Protein AF-A0A7J4LDP1-F1 (afdb_monomer_lite)

Secondary structure (DSSP, 8-state):
-----TT-EEEEEETTEEEEEEEEP-SSTTEEEEEETTS-EEEEE--TT-EEEEEE-GGGG------SSS------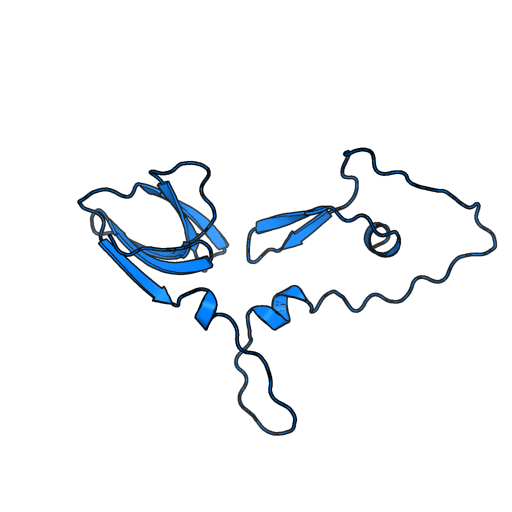HHHHHHTT--PPPPPPPSSSPP-----SS----EEE-TTT--EEE--SHHHHT-

Foldseek 3Di:
DPDADQQFFKWKDDPNDIATAGFADDPDDQWTWGQGPVLDIDTDGDDPRMDMDGPGHPVRLDDDDDDDDDDDDDPGPVCLVCVVVPQDDDDDDPPDDDDDDDDPPDAPAWDADSVRRDIGGDDDPSRNVD

Radius of gyration: 20.67 Å; chains: 1; bounding box: 43×45×62 Å

Sequence (130 aa):
MTDIEYGDLVRIKKDGIEYCGIVMPSTTDDTTVLKLDNGYNIGVNIDEKTYVDRIKSKKNIGVSISNNKNQNHIVGLNEYYDNDLTGEKTTKRKDLPNVSVIFTGGTIASRIDYNTGAVTSQVKADELIR

Structure (mmCIF, N/CA/C/O backbone):
data_AF-A0A7J4LDP1-F1
#
_entry.id   AF-A0A7J4LDP1-F1
#
loop_
_atom_site.group_PDB
_atom_site.id
_atom_site.type_symbol
_atom_site.label_atom_id
_atom_site.label_alt_id
_atom_site.label_comp_id
_atom_site.label_asym_id
_atom_site.label_entity_id
_atom_site.label_seq_id
_atom_site.pdbx_PDB_ins_code
_atom_site.Cartn_x
_atom_site.Cartn_y
_atom_site.Cartn_z
_atom_site.occupancy
_atom_site.B_iso_or_equiv
_atom_site.auth_seq_id
_atom_site.auth_comp_id
_atom_site.auth_asym_id
_atom_site.auth_atom_id
_atom_site.pdbx_PDB_model_num
ATOM 1 N N . MET A 1 1 ? -3.807 -3.545 24.508 1.00 49.25 1 MET A N 1
ATOM 2 C CA . MET A 1 1 ? -4.220 -3.490 23.093 1.00 49.25 1 MET A CA 1
ATOM 3 C C . MET A 1 1 ? -3.656 -4.711 22.402 1.00 49.25 1 MET A C 1
ATOM 5 O O . MET A 1 1 ? -2.529 -5.082 22.705 1.00 49.25 1 MET A O 1
ATOM 9 N N . THR A 1 2 ? -4.446 -5.384 21.572 1.00 57.91 2 THR A N 1
ATOM 10 C CA . THR A 1 2 ? -3.952 -6.480 20.732 1.00 57.91 2 THR A CA 1
ATOM 11 C C . THR A 1 2 ? -2.940 -5.878 19.762 1.00 57.91 2 THR A C 1
ATOM 13 O O . THR A 1 2 ? -3.318 -5.007 18.985 1.00 57.91 2 THR A O 1
ATOM 16 N N . ASP A 1 3 ? -1.671 -6.283 19.839 1.00 76.56 3 ASP A N 1
ATOM 17 C CA . ASP A 1 3 ? -0.653 -5.888 18.859 1.00 76.56 3 ASP A CA 1
ATOM 18 C C . ASP A 1 3 ? -1.117 -6.411 17.498 1.00 76.56 3 ASP A C 1
ATOM 20 O O . ASP A 1 3 ? -1.124 -7.625 17.293 1.00 76.56 3 ASP A O 1
ATOM 24 N N . ILE A 1 4 ? -1.591 -5.530 16.616 1.00 86.88 4 ILE A N 1
ATOM 25 C CA . ILE A 1 4 ? -1.959 -5.845 15.231 1.00 86.88 4 ILE A CA 1
ATOM 26 C C . ILE A 1 4 ? -0.871 -5.307 14.308 1.00 86.88 4 ILE A C 1
ATOM 28 O O . ILE A 1 4 ? -0.32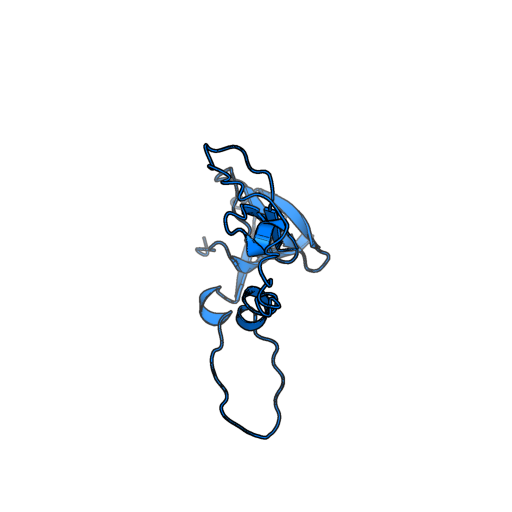4 -4.234 14.535 1.00 86.88 4 ILE A O 1
ATOM 32 N N . GLU A 1 5 ? -0.540 -6.059 13.266 1.00 86.81 5 GLU A N 1
ATOM 33 C CA . GLU A 1 5 ? 0.534 -5.724 12.336 1.00 86.81 5 GLU A CA 1
ATOM 34 C C . GLU A 1 5 ? -0.018 -5.551 10.920 1.00 86.81 5 GLU A C 1
ATOM 36 O O . GLU A 1 5 ? -1.041 -6.133 10.547 1.00 86.81 5 GLU A O 1
ATOM 41 N N . TYR A 1 6 ? 0.697 -4.781 10.095 1.00 87.81 6 TYR A N 1
ATOM 42 C CA . TYR A 1 6 ? 0.420 -4.684 8.662 1.00 87.81 6 TYR A CA 1
ATOM 43 C C . TYR A 1 6 ? 0.305 -6.078 8.023 1.00 87.81 6 TYR A C 1
ATOM 45 O O . TYR A 1 6 ? 1.237 -6.883 8.102 1.00 87.81 6 TYR A O 1
ATOM 53 N N . GLY A 1 7 ? -0.806 -6.319 7.324 1.00 87.12 7 GLY A N 1
ATOM 54 C CA . GLY A 1 7 ? -1.134 -7.560 6.624 1.00 87.12 7 GLY A CA 1
ATOM 55 C C . GLY A 1 7 ? -1.931 -8.576 7.446 1.00 87.12 7 GLY A C 1
ATOM 56 O O . GLY A 1 7 ? -2.297 -9.621 6.908 1.00 87.12 7 GLY A O 1
ATOM 57 N N . ASP A 1 8 ? -2.222 -8.299 8.717 1.00 90.25 8 ASP A N 1
ATOM 58 C CA . ASP A 1 8 ? -3.141 -9.126 9.496 1.00 90.25 8 ASP A CA 1
ATOM 59 C C . ASP A 1 8 ? -4.588 -8.939 9.040 1.00 90.25 8 ASP A C 1
ATOM 61 O O . ASP A 1 8 ? -5.010 -7.833 8.709 1.00 90.25 8 ASP A O 1
ATOM 65 N N . LEU A 1 9 ? -5.377 -10.012 9.093 1.00 89.94 9 LEU A N 1
ATOM 66 C CA . LEU A 1 9 ? -6.829 -9.931 8.979 1.00 89.94 9 LEU A CA 1
ATOM 67 C C . LEU A 1 9 ? -7.408 -9.653 10.364 1.00 89.94 9 LEU A C 1
ATOM 69 O O . LEU A 1 9 ? -7.254 -10.468 11.282 1.00 89.94 9 LEU A O 1
ATOM 73 N N . VAL A 1 10 ? -8.095 -8.524 10.504 1.00 93.62 10 VAL A N 1
ATOM 74 C CA . VAL A 1 10 ? -8.647 -8.068 11.780 1.00 93.62 10 VAL A CA 1
ATOM 75 C C . VAL A 1 10 ? -10.122 -7.723 11.659 1.00 93.62 10 VAL A C 1
ATOM 77 O O . VAL A 1 10 ? -10.640 -7.421 10.583 1.00 93.62 10 VAL A O 1
ATOM 80 N N . ARG A 1 11 ? -10.786 -7.749 12.808 1.00 94.56 11 ARG A N 1
ATOM 81 C CA . ARG A 1 11 ? -12.149 -7.289 13.015 1.00 94.56 11 ARG A CA 1
ATOM 82 C C . ARG A 1 11 ? -12.125 -6.150 14.018 1.00 94.56 11 ARG A C 1
ATOM 84 O O . ARG A 1 11 ? -11.643 -6.325 15.134 1.00 94.56 11 ARG A O 1
ATOM 91 N N . ILE A 1 12 ? -12.659 -5.001 13.627 1.00 93.94 12 ILE A N 1
ATOM 92 C CA . ILE A 1 12 ? -12.745 -3.808 14.468 1.00 93.94 12 ILE A CA 1
ATOM 93 C C . ILE A 1 12 ? -14.214 -3.501 14.730 1.00 93.94 12 ILE A C 1
ATOM 95 O O . ILE A 1 12 ? -15.000 -3.423 13.790 1.00 93.94 12 ILE A O 1
ATOM 99 N N . LYS A 1 13 ? -14.586 -3.307 15.997 1.00 94.06 13 LYS A N 1
ATOM 100 C CA . LYS A 1 13 ? -15.915 -2.830 16.392 1.00 94.06 13 LYS A CA 1
ATOM 101 C C . LYS A 1 13 ? -15.798 -1.460 17.045 1.00 94.06 13 LYS A C 1
ATOM 103 O O . LYS A 1 13 ? -15.079 -1.310 18.033 1.00 94.06 13 LYS A O 1
ATOM 108 N N . LYS A 1 14 ? -16.523 -0.483 16.502 1.00 90.38 14 LYS A N 1
ATOM 109 C CA . LYS A 1 14 ? -16.571 0.897 16.997 1.00 90.38 14 LYS A CA 1
ATOM 110 C C . LYS A 1 14 ? -17.957 1.485 16.760 1.00 90.38 14 LYS A C 1
ATOM 112 O O . LYS A 1 14 ? -18.524 1.292 15.691 1.00 90.38 14 LYS A O 1
ATOM 117 N N . ASP A 1 15 ? -18.507 2.169 17.763 1.00 90.69 15 ASP A N 1
ATOM 118 C CA . ASP A 1 15 ? -19.811 2.850 17.688 1.00 90.69 15 ASP A CA 1
ATOM 119 C C . ASP A 1 15 ? -20.967 1.957 17.185 1.00 90.69 15 ASP A C 1
ATOM 121 O O . ASP A 1 15 ? -21.881 2.404 16.497 1.00 90.69 15 ASP A O 1
ATOM 125 N N . GLY A 1 16 ? -20.922 0.660 17.511 1.00 90.31 16 GLY A N 1
ATOM 126 C CA . GLY A 1 16 ? -21.913 -0.328 17.066 1.00 90.31 16 GLY A CA 1
ATOM 127 C C . GLY A 1 16 ? -21.740 -0.817 15.623 1.00 90.31 16 GLY A C 1
ATOM 128 O O . GLY A 1 16 ? -22.498 -1.681 15.189 1.00 90.31 16 GLY A O 1
ATOM 129 N N . ILE A 1 17 ? -20.736 -0.320 14.898 1.00 91.88 17 ILE A N 1
ATOM 130 C CA . ILE A 1 17 ? -20.375 -0.759 13.549 1.00 91.88 17 ILE A CA 1
ATOM 131 C C . ILE A 1 17 ? -19.207 -1.744 13.634 1.00 91.88 17 ILE A C 1
ATOM 133 O O . ILE A 1 17 ? -18.283 -1.575 14.431 1.00 91.88 17 ILE A O 1
ATOM 137 N N . GLU A 1 18 ? -19.253 -2.783 12.805 1.00 94.31 18 GLU A N 1
ATOM 138 C CA . GLU A 1 18 ? -18.209 -3.797 12.694 1.00 94.31 18 GLU A CA 1
ATOM 139 C C . GLU A 1 18 ? -17.569 -3.742 11.306 1.00 94.31 18 GLU A C 1
ATOM 141 O O . GLU A 1 18 ? -18.256 -3.795 10.288 1.00 94.31 18 GLU A O 1
ATOM 146 N N . TYR A 1 19 ? -16.243 -3.664 11.282 1.00 94.38 19 TYR A N 1
ATOM 147 C CA . TYR A 1 19 ? -15.423 -3.700 10.081 1.00 94.38 19 TYR A CA 1
ATOM 148 C C . TYR A 1 19 ? -14.537 -4.942 10.108 1.00 94.38 19 TYR A C 1
ATOM 150 O O . TYR A 1 19 ? -13.965 -5.276 11.144 1.00 94.38 19 TYR A O 1
ATOM 158 N N . CYS A 1 20 ? -14.387 -5.608 8.967 1.00 92.50 20 CYS A N 1
ATOM 159 C CA . CYS A 1 20 ? -13.467 -6.728 8.798 1.00 92.50 20 CYS A CA 1
ATOM 160 C C . CYS A 1 20 ? -12.599 -6.468 7.569 1.00 92.50 20 CYS A C 1
ATOM 162 O O . CYS A 1 20 ? -13.123 -6.170 6.498 1.00 92.50 20 CYS A O 1
ATOM 164 N N . GLY A 1 21 ? -11.281 -6.569 7.716 1.00 91.75 21 GLY A N 1
ATOM 165 C CA . GLY A 1 21 ? -10.363 -6.267 6.624 1.00 91.75 21 GLY A CA 1
ATOM 166 C C . GLY A 1 21 ? -8.903 -6.530 6.964 1.00 91.75 21 GLY A C 1
ATOM 167 O O . GLY A 1 21 ? -8.558 -6.864 8.099 1.00 91.75 21 GLY A O 1
ATOM 168 N N . ILE A 1 22 ? -8.050 -6.396 5.952 1.00 91.75 22 ILE A N 1
ATOM 169 C CA . ILE A 1 22 ? -6.599 -6.530 6.091 1.00 91.75 22 ILE A CA 1
ATOM 170 C C . ILE A 1 22 ? -6.031 -5.198 6.576 1.00 91.75 22 ILE A C 1
ATOM 172 O O . ILE A 1 22 ? -6.325 -4.156 5.992 1.00 91.75 22 ILE A O 1
ATOM 176 N N . VAL A 1 23 ? -5.201 -5.222 7.615 1.00 91.44 23 VAL A N 1
ATOM 177 C CA . VAL A 1 23 ? -4.496 -4.032 8.102 1.00 91.44 23 VAL A CA 1
ATOM 178 C C . VAL A 1 23 ? -3.529 -3.543 7.030 1.00 91.44 23 VAL A C 1
ATOM 180 O O . VAL A 1 23 ? -2.618 -4.265 6.623 1.00 91.44 23 VAL A O 1
ATOM 183 N N . MET A 1 24 ? -3.711 -2.304 6.592 1.00 91.12 24 MET A N 1
ATOM 184 C CA . MET A 1 24 ? -2.855 -1.616 5.632 1.00 91.12 24 MET A CA 1
ATOM 185 C C . MET A 1 24 ? -1.877 -0.681 6.355 1.00 91.12 24 MET A C 1
ATOM 187 O O . MET A 1 24 ? -2.142 -0.282 7.491 1.0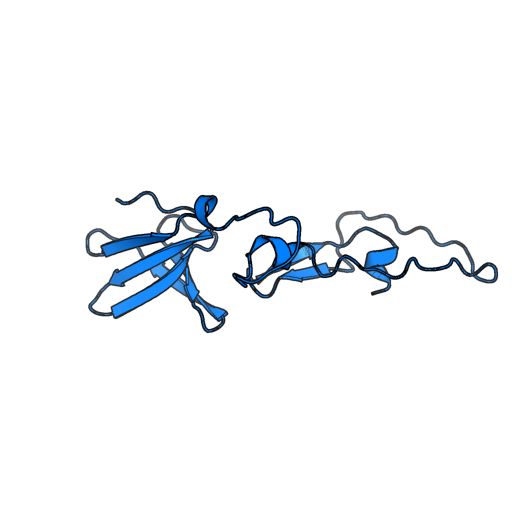0 91.12 24 MET A O 1
ATOM 191 N N . PRO A 1 25 ? -0.745 -0.309 5.725 1.00 86.88 25 PRO A N 1
ATOM 192 C CA . PRO A 1 25 ? 0.156 0.680 6.291 1.00 86.88 25 PRO A CA 1
ATOM 193 C C . PRO A 1 25 ? -0.599 1.996 6.473 1.00 86.88 25 PRO A C 1
ATOM 195 O O . PRO A 1 25 ? -1.298 2.446 5.563 1.00 86.88 25 PRO A O 1
ATOM 198 N N . SER A 1 26 ? -0.446 2.604 7.642 1.00 84.50 26 SER A N 1
ATOM 199 C CA . SER A 1 26 ? -0.959 3.940 7.915 1.00 84.50 26 SER A CA 1
ATOM 200 C C . SER A 1 26 ? 0.183 4.945 7.902 1.00 84.50 26 SER A C 1
ATOM 202 O O . SER A 1 26 ? 1.319 4.622 8.241 1.00 84.50 26 SER A O 1
ATOM 204 N N . THR A 1 27 ? -0.126 6.174 7.508 1.00 78.62 27 THR A N 1
ATOM 205 C CA . THR A 1 27 ? 0.785 7.319 7.613 1.00 78.62 27 THR A CA 1
ATOM 206 C C . THR A 1 27 ? 0.652 8.049 8.951 1.00 78.62 27 TH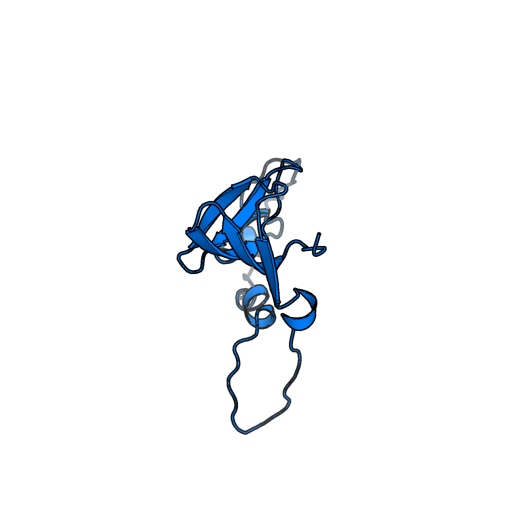R A C 1
ATOM 208 O O . THR A 1 27 ? 1.378 9.011 9.181 1.00 78.62 27 THR A O 1
ATOM 211 N N . THR A 1 28 ? -0.297 7.646 9.802 1.00 79.69 28 THR A N 1
ATOM 212 C CA . THR A 1 28 ? -0.559 8.240 11.119 1.00 79.69 28 THR A CA 1
ATOM 213 C C . THR A 1 28 ? -0.738 7.153 12.173 1.00 79.69 28 THR A C 1
ATOM 215 O O . THR A 1 28 ? -1.340 6.113 11.904 1.00 79.69 28 THR A O 1
ATOM 218 N N . ASP A 1 29 ? -0.249 7.409 13.384 1.00 74.06 29 ASP A N 1
ATOM 219 C CA . ASP A 1 29 ? -0.236 6.408 14.458 1.00 74.06 29 ASP A CA 1
ATOM 220 C C . ASP A 1 29 ? -1.644 6.126 15.024 1.00 74.06 29 ASP A C 1
ATOM 222 O O . ASP A 1 29 ? -1.958 4.995 15.387 1.00 74.06 29 ASP A O 1
ATOM 226 N N . ASP A 1 30 ? -2.534 7.124 15.018 1.00 79.56 30 ASP A N 1
ATOM 227 C CA . ASP A 1 30 ? -3.865 7.030 15.647 1.00 79.56 30 ASP A CA 1
ATOM 228 C C . ASP A 1 30 ? -4.949 6.433 14.731 1.00 79.56 30 ASP A C 1
ATOM 230 O O . ASP A 1 30 ? -6.097 6.231 15.139 1.00 79.56 30 ASP A O 1
ATOM 234 N N . THR A 1 31 ? -4.629 6.207 13.454 1.00 87.50 31 THR A N 1
ATOM 235 C CA . THR A 1 31 ? -5.577 5.692 12.458 1.00 87.50 31 THR A CA 1
ATOM 236 C C . THR A 1 31 ? -5.085 4.365 11.922 1.00 87.50 31 THR A C 1
ATOM 238 O O . THR A 1 31 ? -4.042 4.288 11.284 1.00 87.50 31 THR A O 1
ATOM 241 N N . THR A 1 32 ? -5.872 3.313 12.118 1.00 90.56 32 THR A N 1
ATOM 242 C CA . THR A 1 32 ? -5.650 2.038 11.438 1.00 90.56 32 THR A CA 1
ATOM 243 C C . THR A 1 32 ? -6.374 2.058 10.102 1.00 90.56 32 THR A C 1
ATOM 245 O O . THR A 1 32 ? -7.577 2.317 10.049 1.00 90.56 32 THR A O 1
ATOM 248 N N . VAL A 1 33 ? -5.660 1.767 9.016 1.00 93.38 33 VAL A N 1
ATOM 249 C CA . VAL A 1 33 ? -6.272 1.608 7.694 1.00 93.38 33 VAL A CA 1
ATOM 250 C C . VAL A 1 33 ? -6.611 0.137 7.484 1.00 93.38 33 VAL A C 1
ATOM 252 O O . VAL A 1 33 ? -5.761 -0.727 7.686 1.00 93.38 33 VAL A O 1
ATOM 255 N N . LEU A 1 34 ? -7.839 -0.159 7.065 1.00 92.94 34 LEU A N 1
ATOM 256 C CA . LEU A 1 34 ? -8.266 -1.500 6.676 1.00 92.94 34 LEU A CA 1
ATOM 257 C C . LEU A 1 34 ? -8.594 -1.540 5.191 1.00 92.94 34 LEU A C 1
ATOM 259 O O . LEU A 1 34 ? -9.337 -0.689 4.705 1.00 92.94 34 LEU A O 1
ATOM 263 N N . LYS A 1 35 ? -8.111 -2.571 4.499 1.00 91.94 35 LYS A N 1
ATOM 264 C CA . LYS A 1 35 ? -8.617 -2.961 3.187 1.00 91.94 35 LYS A CA 1
ATOM 265 C C . LYS A 1 35 ? -9.740 -3.970 3.354 1.00 91.94 35 LYS A C 1
ATOM 267 O O . LYS A 1 35 ? -9.521 -5.078 3.848 1.00 91.94 35 LYS A O 1
ATOM 272 N N . LEU A 1 36 ? -10.937 -3.559 2.969 1.00 92.00 36 LEU A N 1
ATOM 273 C CA . LEU A 1 36 ? -12.129 -4.392 2.983 1.00 92.00 36 LEU A CA 1
ATOM 274 C C . LEU A 1 36 ? -12.084 -5.409 1.832 1.00 92.00 36 LEU A C 1
ATOM 276 O O . LEU A 1 36 ? -11.353 -5.242 0.853 1.00 92.00 36 LEU A O 1
ATOM 280 N N . ASP A 1 37 ? -12.893 -6.457 1.936 1.00 86.00 37 ASP A N 1
ATOM 281 C CA . ASP A 1 37 ? -13.043 -7.495 0.908 1.00 86.00 37 ASP A CA 1
ATOM 282 C C . ASP A 1 37 ? -13.555 -6.951 -0.438 1.00 86.00 37 ASP A C 1
ATOM 284 O O . ASP A 1 37 ? -13.188 -7.455 -1.497 1.00 86.00 37 ASP A O 1
ATOM 288 N N . ASN A 1 38 ? -14.338 -5.872 -0.406 1.00 86.19 38 ASN A N 1
ATOM 289 C CA . ASN A 1 38 ? -14.815 -5.148 -1.584 1.00 86.19 38 ASN A CA 1
ATOM 290 C C . ASN A 1 38 ? -13.736 -4.283 -2.277 1.00 86.19 38 ASN A C 1
ATOM 292 O O . ASN A 1 38 ? -14.033 -3.612 -3.265 1.00 86.19 38 ASN A O 1
ATOM 296 N N . GLY A 1 39 ? -12.503 -4.270 -1.761 1.00 84.31 39 GLY A N 1
ATOM 297 C CA . GLY A 1 39 ? -11.363 -3.556 -2.337 1.00 84.31 39 GLY A CA 1
ATOM 298 C C . GLY A 1 39 ? -11.199 -2.100 -1.889 1.00 84.31 39 GLY A C 1
ATOM 299 O O . GLY A 1 39 ? -10.169 -1.502 -2.209 1.00 84.31 39 GLY A O 1
ATOM 300 N N . TYR A 1 40 ? -12.145 -1.533 -1.132 1.00 91.94 40 TYR A N 1
ATOM 301 C CA . TYR A 1 40 ? -12.017 -0.185 -0.571 1.00 91.94 40 TYR A CA 1
ATOM 302 C C . TYR A 1 40 ? -11.117 -0.163 0.668 1.00 91.94 40 TYR A C 1
ATOM 304 O O . TYR A 1 40 ? -11.118 -1.087 1.482 1.00 91.94 40 TYR A O 1
ATOM 312 N N . ASN A 1 41 ? -10.396 0.946 0.837 1.00 93.12 41 ASN A N 1
ATOM 313 C CA . ASN A 1 41 ? -9.647 1.240 2.053 1.00 93.12 41 ASN A CA 1
ATOM 314 C C . ASN A 1 41 ? -10.460 2.180 2.949 1.00 93.12 41 ASN A C 1
ATOM 316 O O . ASN A 1 41 ? -10.988 3.184 2.469 1.00 93.12 41 ASN A O 1
ATOM 320 N N . ILE A 1 42 ? -10.519 1.888 4.246 1.00 94.19 42 ILE A N 1
ATOM 321 C CA . ILE A 1 42 ? -11.143 2.748 5.258 1.00 94.19 42 ILE A CA 1
ATOM 322 C C . ILE A 1 42 ? -10.140 3.082 6.359 1.00 94.19 42 ILE A C 1
ATOM 324 O O . ILE A 1 42 ? -9.321 2.243 6.723 1.00 94.19 42 ILE A O 1
ATOM 328 N N . GLY A 1 43 ? -10.209 4.297 6.898 1.00 93.62 43 GLY A N 1
ATOM 329 C CA . GLY A 1 43 ? -9.462 4.690 8.092 1.00 93.62 43 GLY A CA 1
ATOM 330 C C . GLY A 1 43 ? -10.351 4.593 9.326 1.00 93.62 43 GLY A C 1
ATOM 331 O O . GLY A 1 43 ? -11.436 5.171 9.347 1.00 93.62 43 GLY A O 1
ATOM 332 N N . VAL A 1 44 ? -9.894 3.883 10.353 1.00 91.50 44 VAL A N 1
ATOM 333 C CA . VAL A 1 44 ? -10.578 3.770 11.642 1.00 91.50 44 VAL A CA 1
ATOM 334 C C . VAL A 1 44 ? -9.671 4.339 12.724 1.00 91.50 44 VAL A C 1
ATOM 336 O O . VAL A 1 44 ? -8.567 3.845 12.945 1.00 91.50 44 VAL A O 1
ATOM 339 N N . ASN A 1 45 ? -10.133 5.395 13.394 1.00 89.81 45 ASN A N 1
ATOM 340 C CA . ASN A 1 45 ? -9.437 5.951 14.549 1.00 89.81 45 ASN A CA 1
ATOM 341 C C . ASN A 1 45 ? -9.583 4.989 15.737 1.00 89.81 45 ASN A C 1
ATOM 343 O O . ASN A 1 45 ? -10.711 4.642 16.102 1.00 89.81 45 ASN A O 1
ATOM 347 N N . ILE A 1 46 ? -8.460 4.548 16.300 1.00 86.31 46 ILE A N 1
ATOM 348 C CA . ILE A 1 46 ? -8.442 3.591 17.408 1.00 86.31 46 ILE A CA 1
ATOM 349 C C . ILE A 1 46 ? -8.351 4.364 18.720 1.00 86.31 46 ILE A C 1
ATOM 351 O O . ILE A 1 46 ? -7.390 5.083 18.964 1.00 86.31 46 ILE A O 1
ATOM 355 N N . ASP A 1 47 ? -9.355 4.187 19.570 1.00 87.56 47 ASP A N 1
ATOM 356 C CA . ASP A 1 47 ? -9.431 4.785 20.901 1.00 87.56 47 ASP A CA 1
ATOM 357 C C . ASP A 1 47 ? -9.763 3.721 21.962 1.00 87.56 47 ASP A C 1
ATOM 359 O O . ASP A 1 47 ? -9.926 2.536 21.664 1.00 87.56 47 ASP A O 1
ATOM 363 N N . GLU A 1 48 ? -9.893 4.140 23.220 1.00 86.75 48 GLU A N 1
ATOM 364 C CA . GLU A 1 48 ? -10.207 3.255 24.352 1.00 86.75 48 GLU A CA 1
ATOM 365 C C . GLU A 1 48 ? -11.557 2.522 24.221 1.00 86.75 48 GLU A C 1
ATOM 367 O O . GLU A 1 48 ? -11.774 1.508 24.884 1.00 86.75 48 GLU A O 1
ATOM 372 N N . LYS A 1 49 ? -12.473 3.013 23.374 1.00 88.06 49 LYS A N 1
ATOM 373 C CA . LYS A 1 49 ? -13.798 2.412 23.137 1.00 88.06 49 LYS A CA 1
ATOM 374 C C . LYS A 1 49 ? -13.798 1.445 21.955 1.00 88.06 49 LYS A C 1
ATOM 376 O O . LYS A 1 49 ? -14.830 0.847 21.650 1.00 88.06 49 LYS A O 1
ATOM 381 N N . THR A 1 50 ? -12.664 1.297 21.281 1.00 90.19 50 THR A N 1
ATOM 382 C CA . THR A 1 50 ? -12.541 0.486 20.077 1.00 90.19 50 THR A CA 1
ATOM 383 C C . THR A 1 50 ? -12.127 -0.938 20.436 1.00 90.19 50 THR A C 1
ATOM 385 O O . THR A 1 50 ? -11.090 -1.168 21.057 1.00 90.19 50 THR A O 1
ATOM 388 N N . TYR A 1 51 ? -12.925 -1.922 20.019 1.00 91.44 51 TYR A N 1
ATOM 389 C CA . TYR A 1 51 ? -12.588 -3.334 20.186 1.00 91.44 51 TYR A CA 1
ATOM 390 C C . TYR A 1 51 ? -11.925 -3.874 18.919 1.00 91.44 51 TYR A C 1
ATOM 392 O O . TYR A 1 51 ? -12.469 -3.725 17.825 1.00 91.44 51 TYR A O 1
ATOM 400 N N . VAL A 1 52 ? -10.770 -4.525 19.068 1.00 91.75 52 VAL A N 1
ATOM 401 C CA . VAL A 1 52 ? -9.981 -5.072 17.957 1.00 91.75 52 VAL A CA 1
ATOM 402 C C . VAL A 1 52 ? -9.669 -6.541 18.219 1.00 91.75 52 VAL A C 1
ATOM 404 O O . VAL A 1 52 ? -9.036 -6.881 19.221 1.00 91.75 52 VAL A O 1
ATOM 407 N N . ASP A 1 53 ? -10.075 -7.396 17.284 1.00 92.00 53 ASP A N 1
ATOM 408 C CA . ASP A 1 53 ? -9.817 -8.833 17.296 1.00 92.00 53 ASP A CA 1
ATOM 409 C C . ASP A 1 53 ? -9.000 -9.250 16.065 1.00 92.00 53 ASP A C 1
ATOM 411 O O . ASP A 1 53 ? -9.345 -8.925 14.924 1.00 92.00 53 ASP A O 1
ATOM 415 N N . ARG A 1 54 ? -7.895 -9.968 16.289 1.00 91.75 54 ARG A N 1
ATOM 416 C CA . ARG A 1 54 ? -7.036 -10.479 15.214 1.00 91.75 54 ARG A CA 1
ATOM 417 C C . ARG A 1 54 ? -7.562 -11.846 14.789 1.00 91.75 54 ARG A C 1
ATOM 419 O O . ARG A 1 54 ? -7.336 -12.840 15.470 1.00 91.75 54 ARG A O 1
ATOM 426 N N . ILE A 1 55 ? -8.183 -11.906 13.613 1.00 90.31 55 ILE A N 1
ATOM 427 C CA . ILE A 1 55 ? -8.706 -13.153 13.043 1.00 90.31 55 ILE A CA 1
ATOM 428 C C . ILE A 1 55 ? -7.558 -14.024 12.522 1.00 90.31 55 ILE A C 1
ATOM 430 O O . ILE A 1 55 ? -7.533 -15.234 12.752 1.00 90.31 55 ILE A O 1
ATOM 434 N N . LYS A 1 56 ? -6.604 -13.432 11.787 1.00 86.69 56 LYS A N 1
ATOM 435 C CA . LYS A 1 56 ? -5.489 -14.175 11.182 1.00 86.69 56 LYS A CA 1
ATOM 436 C C . LYS A 1 56 ? -4.228 -13.322 11.097 1.00 86.69 56 LYS A C 1
ATOM 438 O O . LYS A 1 56 ? -4.274 -12.202 10.605 1.00 86.69 56 LYS A O 1
ATOM 443 N N . SER A 1 57 ? -3.099 -13.876 11.540 1.00 82.12 57 SER A N 1
ATOM 444 C CA . SER A 1 57 ? -1.798 -13.208 11.420 1.00 82.12 57 SER A CA 1
ATOM 445 C C . SER A 1 57 ? -1.199 -13.364 10.021 1.00 82.12 57 SER A C 1
ATOM 447 O O . SER A 1 57 ? -1.289 -14.446 9.431 1.00 82.12 57 SER A O 1
ATOM 449 N N . LYS A 1 58 ? -0.483 -12.336 9.552 1.00 71.12 58 LYS A N 1
ATOM 450 C CA . LYS A 1 58 ? 0.345 -12.339 8.337 1.00 71.12 58 LYS A CA 1
ATOM 451 C C . LYS A 1 58 ? 1.280 -13.550 8.222 1.00 71.12 58 LYS A C 1
ATOM 453 O O . LYS A 1 58 ? 1.437 -14.089 7.130 1.00 71.12 58 LYS A O 1
ATOM 458 N N . LYS A 1 59 ? 1.860 -14.045 9.326 1.00 59.56 59 LYS A N 1
ATOM 459 C CA . LYS A 1 59 ? 2.716 -15.256 9.310 1.00 59.56 59 LYS A CA 1
ATOM 460 C C . LYS A 1 59 ? 1.952 -16.531 8.943 1.00 59.56 59 LYS A C 1
ATOM 462 O O . LYS A 1 59 ? 2.501 -17.395 8.272 1.00 59.56 59 LYS A O 1
ATOM 467 N N . ASN A 1 60 ? 0.680 -16.620 9.327 1.00 52.00 60 ASN A N 1
ATOM 468 C CA . ASN A 1 60 ? -0.207 -17.740 8.992 1.00 52.00 60 ASN A CA 1
ATOM 469 C C . ASN A 1 60 ? -0.931 -17.535 7.645 1.00 52.00 60 ASN A C 1
ATOM 471 O O . ASN A 1 60 ? -1.802 -18.323 7.272 1.00 52.00 60 ASN A O 1
ATOM 475 N N . ILE A 1 61 ? -0.601 -16.457 6.927 1.00 50.94 61 ILE A N 1
ATOM 476 C CA . ILE A 1 61 ? -1.072 -16.130 5.575 1.00 50.94 61 ILE A CA 1
ATOM 477 C C . ILE A 1 61 ? -0.050 -16.587 4.505 1.00 50.94 61 ILE A C 1
ATOM 479 O O . ILE A 1 61 ? -0.246 -16.359 3.318 1.00 50.94 61 ILE A O 1
ATOM 483 N N . GLY A 1 62 ? 0.998 -17.332 4.880 1.00 47.81 62 GLY A N 1
ATOM 484 C CA . GLY A 1 62 ? 1.813 -18.104 3.937 1.00 47.81 62 GLY A CA 1
ATOM 485 C C . GLY A 1 62 ? 1.562 -19.602 4.099 1.00 47.81 62 GLY A C 1
ATOM 486 O O . GLY A 1 62 ? 1.728 -20.120 5.198 1.00 47.81 62 GLY A O 1
ATOM 487 N N . VAL A 1 63 ? 1.224 -20.325 3.029 1.00 40.19 63 VAL A N 1
ATOM 488 C CA . VAL A 1 63 ? 1.492 -21.771 2.993 1.00 40.19 63 VAL A CA 1
ATOM 489 C C . VAL A 1 63 ? 2.232 -22.104 1.708 1.00 40.19 63 VAL A C 1
ATOM 491 O O . VAL A 1 63 ? 1.755 -21.828 0.610 1.00 40.19 63 VAL A O 1
ATOM 494 N N . SER A 1 64 ? 3.413 -22.688 1.895 1.00 34.31 64 SER A N 1
ATOM 495 C CA . SER A 1 64 ? 4.274 -23.272 0.876 1.00 34.31 64 SER A CA 1
ATOM 496 C C . SER A 1 64 ? 4.087 -24.800 0.842 1.00 34.31 64 SER A C 1
ATOM 498 O O . SER A 1 64 ? 4.023 -25.429 1.896 1.00 34.31 64 SER A O 1
ATOM 500 N N . ILE A 1 65 ? 4.140 -25.352 -0.380 1.00 35.28 65 ILE A N 1
ATOM 501 C CA . ILE A 1 65 ? 4.358 -26.750 -0.825 1.00 35.28 65 ILE A CA 1
ATOM 502 C C . ILE A 1 65 ? 3.164 -27.730 -0.801 1.00 35.28 65 ILE A C 1
ATOM 504 O O . ILE A 1 65 ? 2.737 -28.212 0.243 1.00 35.28 65 ILE A O 1
ATOM 508 N N . SER A 1 66 ? 2.799 -28.205 -2.002 1.00 29.08 66 SER A N 1
ATOM 509 C CA . SER A 1 66 ? 2.532 -29.629 -2.248 1.00 29.08 66 SER A CA 1
ATOM 510 C C . SER A 1 66 ? 3.233 -30.093 -3.530 1.00 29.08 66 SER A C 1
ATOM 512 O O . SER A 1 66 ? 2.950 -29.617 -4.629 1.00 29.08 66 SER A O 1
ATOM 514 N N . ASN A 1 67 ? 4.147 -31.053 -3.374 1.00 36.88 67 ASN A N 1
ATOM 515 C CA . ASN A 1 67 ? 4.552 -31.950 -4.447 1.00 36.88 67 ASN A CA 1
ATOM 516 C C . ASN A 1 67 ? 3.431 -32.983 -4.669 1.00 36.88 67 ASN A C 1
ATOM 518 O O . ASN A 1 67 ? 3.122 -33.755 -3.771 1.00 36.88 67 ASN A O 1
ATOM 522 N N . ASN A 1 68 ? 2.939 -33.043 -5.910 1.00 37.09 68 ASN A N 1
ATOM 523 C CA . ASN A 1 68 ? 2.198 -34.131 -6.568 1.00 37.09 68 ASN A CA 1
ATOM 524 C C . ASN A 1 68 ? 0.811 -34.591 -6.045 1.00 37.09 68 ASN A C 1
ATOM 526 O O . ASN A 1 68 ? 0.660 -35.204 -4.996 1.00 37.09 68 ASN A O 1
ATOM 530 N N . LYS A 1 69 ? -0.156 -34.469 -6.974 1.00 43.03 69 LYS A N 1
ATOM 531 C CA . LYS A 1 69 ? -1.230 -35.423 -7.336 1.00 43.03 69 LYS A CA 1
ATOM 532 C C . LYS A 1 69 ? -2.129 -35.960 -6.215 1.00 43.03 69 LYS A C 1
ATOM 534 O O . LYS A 1 69 ? -2.134 -37.153 -5.944 1.00 43.03 69 LYS A O 1
ATOM 539 N N . ASN A 1 70 ? -2.982 -35.097 -5.674 1.00 42.75 70 ASN A N 1
ATOM 540 C CA . ASN A 1 70 ? -4.447 -35.255 -5.673 1.00 42.75 70 ASN A CA 1
ATOM 541 C C . ASN A 1 70 ? -5.055 -34.395 -4.563 1.00 42.75 70 ASN A C 1
ATOM 543 O O . ASN A 1 70 ? -4.999 -34.745 -3.393 1.00 42.75 70 ASN A O 1
ATOM 547 N N . GLN A 1 71 ? -5.659 -33.291 -5.010 1.00 50.97 71 GLN A N 1
ATOM 548 C CA . GLN A 1 71 ? -6.778 -32.568 -4.405 1.00 50.97 71 GLN A CA 1
ATOM 549 C C . GLN A 1 71 ? -6.637 -32.117 -2.942 1.00 50.97 71 GLN A C 1
ATOM 551 O O . GLN A 1 71 ? -6.834 -32.886 -2.012 1.00 50.97 71 GLN A O 1
ATOM 556 N N . ASN A 1 72 ? -6.389 -30.810 -2.787 1.00 32.78 72 ASN A N 1
ATOM 557 C CA . ASN A 1 72 ? -7.171 -29.859 -1.983 1.00 32.78 72 ASN A CA 1
ATOM 558 C C . ASN A 1 72 ? -6.707 -28.443 -2.377 1.00 32.78 72 ASN A C 1
ATOM 560 O O . ASN A 1 72 ? -5.547 -28.096 -2.171 1.00 32.78 72 ASN A O 1
ATOM 564 N N . HIS A 1 73 ? -7.575 -27.654 -3.018 1.00 31.83 73 HIS A N 1
ATOM 565 C CA . HIS A 1 73 ? -7.222 -26.332 -3.546 1.00 31.83 73 HIS A CA 1
ATOM 566 C C . HIS A 1 73 ? -7.499 -25.254 -2.492 1.00 31.83 73 HIS A C 1
ATOM 568 O O . HIS A 1 73 ? -8.645 -24.867 -2.272 1.00 31.83 73 HIS A O 1
ATOM 574 N N . ILE A 1 74 ? -6.441 -24.787 -1.831 1.00 37.81 74 ILE A N 1
ATOM 575 C CA . ILE A 1 74 ? -6.436 -23.542 -1.059 1.00 37.81 74 ILE A CA 1
ATOM 576 C C . ILE A 1 74 ? -5.488 -22.602 -1.800 1.00 37.81 74 ILE A C 1
ATOM 578 O O . ILE A 1 74 ? -4.293 -22.877 -1.879 1.00 37.81 74 ILE A O 1
ATOM 582 N N . VAL A 1 75 ? -6.035 -21.524 -2.365 1.00 39.78 75 VAL A N 1
ATOM 583 C CA . VAL A 1 75 ? -5.282 -20.511 -3.117 1.00 39.78 75 VAL 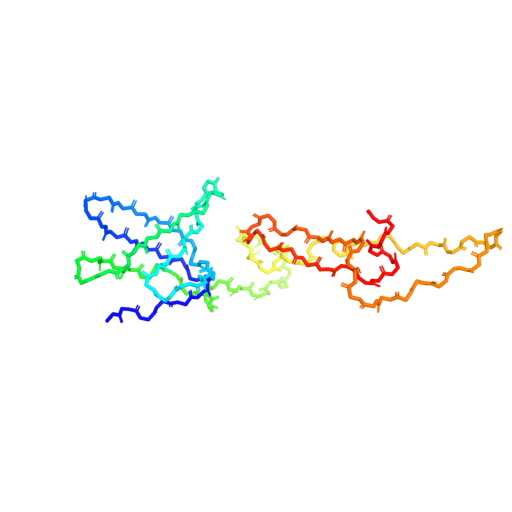A CA 1
ATOM 584 C C . VAL A 1 75 ? -4.442 -19.707 -2.123 1.00 39.78 75 VAL A C 1
ATOM 586 O O . VAL A 1 75 ? -4.982 -18.995 -1.275 1.00 39.78 75 VAL A O 1
ATOM 589 N N . GLY A 1 76 ? -3.122 -19.878 -2.156 1.00 36.72 76 GLY A N 1
ATOM 590 C CA . GLY A 1 76 ? -2.200 -19.178 -1.263 1.00 36.72 76 GLY A CA 1
ATOM 591 C C . GLY A 1 76 ? -1.942 -17.742 -1.725 1.00 36.72 76 GLY A C 1
ATOM 592 O O . GLY A 1 76 ? -1.777 -17.493 -2.916 1.00 36.72 76 GLY A O 1
ATOM 593 N N . LEU A 1 77 ? -1.818 -16.795 -0.784 1.00 43.41 77 LEU A N 1
ATOM 594 C CA . LEU A 1 77 ? -1.439 -15.406 -1.095 1.00 43.41 77 LEU A CA 1
ATOM 595 C C . LEU A 1 77 ? -0.055 -15.307 -1.775 1.00 43.41 77 LEU A C 1
ATOM 597 O O . LEU A 1 77 ? 0.206 -14.336 -2.473 1.00 43.41 77 LEU A O 1
ATOM 601 N N . ASN A 1 78 ? 0.814 -16.311 -1.603 1.00 40.03 78 ASN A N 1
ATOM 602 C CA . ASN A 1 78 ? 2.153 -16.350 -2.202 1.00 40.03 78 ASN A CA 1
ATOM 603 C C . ASN A 1 78 ? 2.170 -16.805 -3.669 1.00 40.03 78 ASN A C 1
ATOM 605 O O . ASN A 1 78 ? 3.072 -16.401 -4.391 1.00 40.03 78 ASN A O 1
ATOM 609 N N . GLU A 1 79 ? 1.181 -17.573 -4.145 1.00 36.66 79 GLU A N 1
ATOM 610 C CA . GLU A 1 79 ? 1.055 -17.821 -5.593 1.00 36.66 79 GLU A CA 1
ATOM 611 C C . GLU A 1 79 ? 0.631 -16.533 -6.321 1.00 36.66 79 GLU A C 1
ATOM 613 O O . GLU A 1 79 ? 0.991 -16.317 -7.472 1.00 36.66 79 GLU A O 1
ATOM 618 N N . TYR A 1 80 ? -0.053 -15.609 -5.640 1.00 38.59 80 TYR A N 1
ATOM 619 C CA . TYR A 1 80 ? -0.511 -14.358 -6.245 1.00 38.59 80 TYR A CA 1
ATOM 620 C C . TYR A 1 80 ? 0.624 -13.371 -6.588 1.00 38.59 80 TYR A C 1
ATOM 622 O O . TYR A 1 80 ? 0.510 -12.642 -7.569 1.00 38.59 80 TYR A O 1
ATOM 630 N N . TYR A 1 81 ? 1.728 -13.350 -5.829 1.00 40.34 81 TYR A N 1
ATOM 631 C CA . TYR A 1 81 ? 2.830 -12.396 -6.056 1.00 40.34 81 TYR A CA 1
ATOM 632 C C . TYR A 1 81 ? 3.809 -12.798 -7.172 1.00 40.34 81 TYR A C 1
ATOM 634 O O . TYR A 1 81 ? 4.529 -11.933 -7.665 1.00 40.34 81 TYR A O 1
ATOM 642 N N . ASP A 1 82 ? 3.822 -14.067 -7.594 1.00 41.69 82 ASP A N 1
ATOM 643 C CA . ASP A 1 82 ? 4.798 -14.588 -8.570 1.00 41.69 82 ASP A CA 1
ATOM 644 C C . ASP A 1 82 ? 4.186 -14.975 -9.932 1.00 41.69 82 ASP A C 1
ATOM 646 O O . ASP A 1 82 ? 4.918 -15.196 -10.900 1.00 41.69 82 ASP A O 1
ATOM 650 N N . ASN A 1 83 ? 2.855 -15.032 -10.060 1.00 42.78 83 ASN A N 1
ATOM 651 C CA . ASN A 1 83 ? 2.210 -15.637 -11.235 1.00 42.78 83 ASN A CA 1
ATOM 652 C C . ASN A 1 83 ? 2.305 -14.827 -12.549 1.00 42.78 83 ASN A C 1
ATOM 654 O O . ASN A 1 83 ? 2.093 -15.394 -13.620 1.00 42.78 83 ASN A O 1
ATOM 658 N N . ASP A 1 84 ? 2.717 -13.556 -12.514 1.00 48.59 84 ASP A N 1
ATOM 659 C CA . ASP A 1 84 ? 2.897 -12.727 -13.723 1.00 48.59 84 ASP A CA 1
ATOM 660 C C . ASP A 1 84 ? 4.333 -12.746 -14.296 1.00 48.59 84 ASP A C 1
ATOM 662 O O . ASP A 1 84 ? 4.650 -12.064 -15.284 1.00 48.59 84 ASP A O 1
ATOM 666 N N . LEU A 1 85 ? 5.237 -13.533 -13.702 1.00 49.09 85 LEU A N 1
ATOM 667 C CA . LEU A 1 85 ? 6.647 -13.605 -14.106 1.00 49.09 85 LEU A CA 1
ATOM 668 C C . LEU A 1 85 ? 6.919 -14.505 -15.320 1.00 49.09 85 LEU A C 1
ATOM 670 O O . LEU A 1 85 ? 8.069 -14.616 -15.749 1.00 49.09 85 LEU A O 1
ATOM 674 N N . THR A 1 86 ? 5.896 -15.074 -15.957 1.00 48.47 86 THR A N 1
ATOM 675 C CA . THR A 1 86 ? 6.050 -15.816 -17.221 1.00 48.47 86 THR A CA 1
ATOM 676 C C . THR A 1 86 ? 6.165 -14.860 -18.414 1.00 48.47 86 THR A C 1
ATOM 678 O O . THR A 1 86 ? 5.347 -14.827 -19.324 1.00 48.47 86 THR A O 1
ATOM 681 N N . GLY A 1 87 ? 7.203 -14.025 -18.409 1.00 52.38 87 GLY A N 1
ATOM 682 C CA . GLY A 1 87 ? 7.545 -13.220 -19.577 1.00 52.38 87 GLY A CA 1
ATOM 683 C C . GLY A 1 87 ? 8.091 -14.074 -20.690 1.00 52.38 87 GLY A C 1
ATOM 684 O O . GLY A 1 87 ? 9.110 -14.739 -20.494 1.00 52.38 87 GLY A O 1
ATOM 685 N N . GLU A 1 88 ? 7.489 -13.989 -21.870 1.00 57.22 88 GLU A N 1
ATOM 686 C CA . GLU A 1 88 ? 8.213 -14.320 -23.089 1.00 57.22 88 GLU A CA 1
ATOM 687 C C . GLU A 1 88 ? 9.529 -13.533 -23.101 1.00 57.22 88 GLU A C 1
ATOM 689 O O . GLU A 1 88 ? 9.546 -12.308 -22.964 1.00 57.22 88 GLU A O 1
ATOM 694 N N . LYS A 1 89 ? 10.655 -14.243 -23.216 1.00 59.31 89 LYS A N 1
ATOM 695 C CA . LYS A 1 89 ? 11.961 -13.600 -23.377 1.00 59.31 89 LYS A CA 1
ATOM 696 C C . LYS A 1 89 ? 11.930 -12.796 -24.670 1.00 59.31 89 LYS A C 1
ATOM 698 O O . LYS A 1 89 ? 11.803 -13.378 -25.747 1.00 59.31 89 LYS A O 1
ATOM 703 N N . THR A 1 90 ? 12.075 -11.479 -24.573 1.00 67.69 90 THR A N 1
ATOM 704 C CA . THR A 1 90 ? 12.072 -10.635 -25.765 1.00 67.69 90 THR A CA 1
ATOM 705 C C . THR A 1 90 ? 13.309 -10.927 -26.621 1.00 67.69 90 THR A C 1
ATOM 707 O O . THR A 1 90 ? 14.444 -11.000 -26.141 1.00 67.69 90 THR A O 1
ATOM 710 N N . THR A 1 91 ? 13.109 -11.144 -27.923 1.00 78.06 91 THR A N 1
ATOM 711 C CA . THR A 1 91 ? 14.215 -11.350 -28.866 1.00 78.06 91 THR A CA 1
ATOM 712 C C . THR A 1 91 ? 14.693 -10.013 -29.414 1.00 78.06 91 THR A C 1
ATOM 714 O O . THR A 1 91 ? 13.932 -9.278 -30.046 1.00 78.06 91 THR A O 1
ATOM 717 N N . LYS A 1 92 ? 15.978 -9.707 -29.220 1.00 82.31 92 LYS A N 1
ATOM 718 C CA . LYS A 1 92 ? 16.597 -8.476 -29.719 1.00 82.31 92 LYS A CA 1
ATOM 719 C C . LYS A 1 92 ? 16.577 -8.420 -31.251 1.00 82.31 92 LYS A C 1
ATOM 721 O O . LYS A 1 92 ? 17.174 -9.265 -31.920 1.00 82.31 92 LYS A O 1
ATOM 726 N N . ARG A 1 93 ? 15.949 -7.378 -31.798 1.00 89.12 93 ARG A N 1
ATOM 727 C CA . ARG A 1 93 ? 15.980 -7.055 -33.231 1.00 89.12 93 ARG A CA 1
ATOM 728 C C . ARG A 1 93 ? 17.359 -6.525 -33.631 1.00 89.12 93 ARG A C 1
ATOM 730 O O . ARG A 1 93 ? 17.884 -5.625 -32.980 1.00 89.12 93 ARG A O 1
ATOM 737 N N . LYS A 1 94 ? 17.962 -7.119 -34.669 1.00 89.25 94 LYS A N 1
ATOM 738 C CA . LYS A 1 94 ? 19.326 -6.785 -35.132 1.00 89.25 94 LYS A CA 1
ATOM 739 C C . LYS A 1 94 ? 19.377 -5.521 -35.996 1.00 89.25 94 LYS A C 1
ATOM 741 O O . LYS A 1 94 ? 20.438 -4.927 -36.121 1.00 89.25 94 LYS A O 1
ATOM 746 N N . ASP A 1 95 ? 18.250 -5.144 -36.588 1.00 95.44 95 ASP A N 1
ATOM 747 C CA . ASP A 1 95 ? 18.063 -4.008 -37.495 1.00 95.44 95 ASP A CA 1
ATOM 748 C C . ASP A 1 95 ? 17.824 -2.672 -36.773 1.00 95.44 95 ASP A C 1
ATOM 750 O O . ASP A 1 95 ? 17.854 -1.617 -37.401 1.00 95.44 95 ASP A O 1
ATOM 754 N N . LEU A 1 96 ? 17.618 -2.699 -35.453 1.00 93.12 96 LEU A N 1
ATOM 755 C CA . LEU A 1 96 ? 17.356 -1.506 -34.655 1.00 93.12 96 LEU A CA 1
ATOM 756 C C . LEU A 1 96 ? 18.604 -0.985 -33.931 1.00 93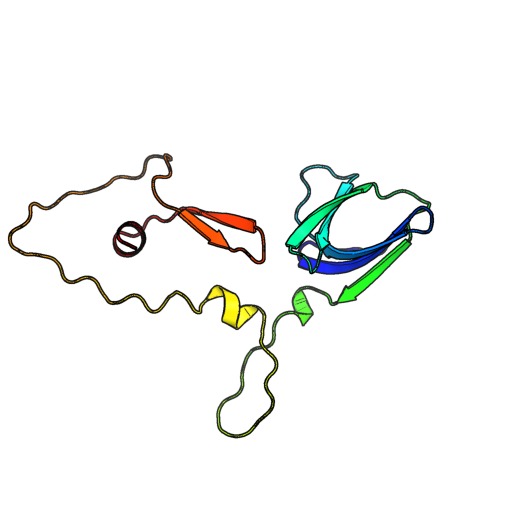.12 96 LEU A C 1
ATOM 758 O O . LEU A 1 96 ? 19.462 -1.775 -33.524 1.00 93.12 96 LEU A O 1
ATOM 762 N N . PRO A 1 97 ? 18.699 0.340 -33.707 1.00 94.25 97 PRO A N 1
ATOM 763 C CA . PRO A 1 97 ? 19.782 0.921 -32.927 1.00 94.25 97 PRO A CA 1
ATOM 764 C C . PRO A 1 97 ? 19.725 0.474 -31.461 1.00 94.25 97 PRO A C 1
ATOM 766 O O . PRO A 1 97 ? 18.654 0.281 -30.883 1.00 94.25 97 PRO A O 1
ATOM 769 N N . ASN A 1 98 ? 20.898 0.361 -30.834 1.00 92.44 98 ASN A N 1
ATOM 770 C CA . ASN A 1 98 ? 20.992 0.146 -29.393 1.00 92.44 98 ASN A CA 1
ATOM 771 C C . ASN A 1 98 ? 20.709 1.458 -28.662 1.00 92.44 98 ASN A C 1
ATOM 773 O O . ASN A 1 98 ? 21.399 2.452 -28.883 1.00 92.44 98 ASN A O 1
ATOM 777 N N . VAL A 1 99 ? 19.739 1.429 -27.754 1.00 91.56 99 VAL A N 1
ATOM 778 C CA . VAL A 1 99 ? 19.421 2.546 -26.865 1.00 91.56 99 VAL A CA 1
ATOM 779 C C . VAL A 1 99 ? 19.609 2.079 -25.429 1.00 91.56 99 VAL A C 1
ATOM 781 O O . VAL A 1 99 ? 19.092 1.032 -25.042 1.00 91.56 99 VAL A O 1
ATOM 784 N N . SER A 1 100 ? 20.350 2.860 -24.646 1.00 92.06 100 SER A N 1
ATOM 785 C CA . SER A 1 100 ? 20.499 2.653 -23.206 1.00 92.06 100 SER A CA 1
ATOM 786 C C . SER A 1 100 ? 19.598 3.629 -22.461 1.00 92.06 100 SER A C 1
ATOM 788 O O . SER A 1 100 ? 19.623 4.827 -22.738 1.00 92.06 100 SER A O 1
ATOM 790 N N . VAL A 1 101 ? 18.835 3.124 -21.495 1.00 89.44 101 VAL A N 1
ATOM 791 C CA . VAL A 1 101 ? 18.013 3.935 -20.590 1.00 89.44 101 VAL A CA 1
ATOM 792 C C . VAL A 1 101 ? 18.683 3.932 -19.220 1.00 89.44 101 VAL A C 1
ATOM 794 O O . VAL A 1 101 ? 18.934 2.868 -18.657 1.00 89.44 101 VAL A O 1
ATOM 797 N N . ILE A 1 102 ? 19.004 5.116 -18.699 1.00 91.00 102 ILE A N 1
ATOM 798 C CA . ILE A 1 102 ? 19.593 5.288 -17.367 1.00 91.00 102 ILE A CA 1
ATOM 799 C C . ILE A 1 102 ? 18.508 5.829 -16.441 1.00 91.00 102 ILE A C 1
ATOM 801 O O . ILE A 1 102 ? 17.934 6.885 -16.700 1.00 91.00 102 ILE A O 1
ATOM 805 N N . PHE A 1 103 ? 18.249 5.116 -15.349 1.00 87.75 103 PHE A N 1
ATOM 806 C CA . PHE A 1 103 ? 17.282 5.531 -14.341 1.00 87.75 103 PHE A CA 1
ATOM 807 C C . PHE A 1 103 ? 17.942 6.471 -13.333 1.00 87.75 103 PHE A C 1
ATOM 809 O O . PHE A 1 103 ? 18.887 6.092 -12.645 1.00 87.75 103 PHE A O 1
ATOM 816 N N . THR A 1 104 ? 17.425 7.694 -13.233 1.00 93.56 104 THR A N 1
ATOM 817 C CA . THR A 1 104 ? 17.920 8.737 -12.314 1.00 93.56 104 THR A CA 1
ATOM 818 C C . THR A 1 104 ? 16.927 9.079 -11.197 1.00 93.56 104 THR A C 1
ATOM 820 O O . THR A 1 104 ? 17.155 10.014 -10.437 1.00 93.56 104 THR A O 1
ATOM 823 N N . GLY A 1 105 ? 15.823 8.330 -11.091 1.00 90.06 105 GLY A N 1
ATOM 824 C CA . GLY A 1 105 ? 14.775 8.505 -10.074 1.00 90.06 105 GLY A CA 1
ATOM 825 C C . GLY A 1 105 ? 13.379 8.750 -10.655 1.00 90.06 105 GLY A C 1
ATOM 826 O O . GLY A 1 105 ? 12.383 8.454 -10.000 1.00 90.06 105 GLY A O 1
ATOM 827 N N . GLY A 1 106 ? 13.285 9.216 -11.904 1.00 91.56 106 GLY A N 1
ATOM 828 C CA . GLY A 1 106 ? 12.014 9.283 -12.628 1.00 91.56 106 GLY A CA 1
ATOM 829 C C . GLY A 1 106 ? 11.488 7.883 -12.957 1.00 91.56 106 GLY A C 1
ATOM 830 O O . GLY A 1 106 ? 12.198 7.083 -13.565 1.00 91.56 106 GLY A O 1
ATOM 831 N N . THR A 1 107 ? 10.248 7.584 -12.564 1.00 90.75 107 THR A N 1
ATOM 832 C CA . THR A 1 107 ? 9.579 6.316 -12.896 1.00 90.75 107 THR A CA 1
ATOM 833 C C . THR A 1 107 ? 8.811 6.468 -14.209 1.00 90.75 107 THR A C 1
ATOM 835 O O . THR A 1 107 ? 7.924 7.310 -14.300 1.00 90.75 107 THR A O 1
ATOM 838 N N . ILE A 1 108 ? 9.149 5.654 -15.215 1.00 90.69 108 ILE A N 1
ATOM 839 C CA . ILE A 1 108 ? 8.498 5.640 -16.544 1.00 90.69 108 ILE A CA 1
ATOM 840 C C . ILE A 1 108 ? 7.672 4.372 -16.803 1.00 90.69 108 ILE A C 1
ATOM 842 O O . ILE A 1 108 ? 6.956 4.300 -17.795 1.00 90.69 108 ILE A O 1
ATOM 846 N N . ALA A 1 109 ? 7.774 3.385 -15.911 1.00 89.94 109 ALA A N 1
ATOM 847 C CA . ALA A 1 109 ? 6.991 2.158 -15.923 1.00 89.94 109 ALA A CA 1
ATOM 848 C C . ALA A 1 109 ? 6.804 1.654 -14.490 1.00 89.94 109 ALA A C 1
ATOM 850 O O . ALA A 1 109 ? 7.703 1.766 -13.650 1.00 89.94 109 ALA A O 1
ATOM 851 N N . SER A 1 110 ? 5.635 1.095 -14.203 1.00 90.69 110 SER A N 1
ATOM 852 C CA . SER A 1 110 ? 5.294 0.569 -12.887 1.00 90.69 110 SER A CA 1
ATOM 853 C C . SER A 1 110 ? 4.310 -0.590 -13.001 1.00 90.69 110 SER A C 1
ATOM 855 O O . SER A 1 110 ? 3.667 -0.787 -14.030 1.00 90.69 110 SER A O 1
ATOM 857 N N . ARG A 1 111 ? 4.196 -1.368 -11.926 1.00 87.06 111 ARG A N 1
ATOM 858 C CA . ARG A 1 111 ? 3.195 -2.422 -11.767 1.00 87.06 111 ARG A CA 1
ATOM 859 C C . ARG A 1 111 ? 2.345 -2.124 -10.545 1.00 87.06 111 ARG A C 1
ATOM 861 O O . ARG A 1 111 ? 2.872 -1.716 -9.508 1.00 87.06 111 ARG A O 1
ATOM 868 N N . ILE A 1 112 ? 1.046 -2.357 -10.681 1.00 87.06 112 ILE A N 1
ATOM 869 C CA . ILE A 1 112 ? 0.077 -2.229 -9.597 1.00 87.06 112 ILE A CA 1
ATOM 870 C C . ILE A 1 112 ? -0.251 -3.631 -9.092 1.00 87.06 112 ILE A C 1
ATOM 872 O O . ILE A 1 112 ? -0.644 -4.495 -9.873 1.00 87.06 112 ILE A O 1
ATOM 876 N N . ASP A 1 113 ? -0.109 -3.849 -7.789 1.00 82.69 113 ASP A N 1
ATOM 877 C CA . ASP A 1 113 ? -0.723 -4.991 -7.121 1.00 82.69 113 ASP A CA 1
ATOM 878 C C . ASP A 1 113 ? -2.117 -4.575 -6.642 1.00 82.69 113 ASP A C 1
ATOM 880 O O . ASP A 1 113 ? -2.255 -3.804 -5.697 1.00 82.69 113 ASP A O 1
ATOM 884 N N . TYR A 1 114 ? -3.169 -5.079 -7.285 1.00 79.94 114 TYR A N 1
ATOM 885 C CA . TYR A 1 114 ? -4.551 -4.726 -6.947 1.00 79.94 114 TYR A CA 1
ATOM 886 C C . TYR A 1 114 ? -5.018 -5.269 -5.591 1.00 79.94 114 TYR A C 1
ATOM 888 O O . TYR A 1 114 ? -5.938 -4.700 -4.992 1.00 79.94 114 TYR A O 1
ATOM 896 N N . ASN A 1 115 ? -4.371 -6.306 -5.054 1.00 73.38 115 ASN A N 1
ATOM 897 C CA . ASN A 1 115 ? -4.719 -6.849 -3.745 1.00 73.38 115 ASN A CA 1
ATOM 898 C C . ASN A 1 115 ? -4.216 -5.955 -2.623 1.00 73.38 115 ASN A C 1
ATOM 900 O O . ASN A 1 115 ? -4.947 -5.719 -1.668 1.00 73.38 115 ASN A O 1
ATOM 904 N N . THR A 1 116 ? -3.036 -5.358 -2.757 1.00 78.69 116 THR A N 1
ATOM 905 C CA . THR A 1 116 ? -2.512 -4.414 -1.753 1.00 78.69 116 THR A CA 1
ATOM 906 C C . THR A 1 116 ? -2.760 -2.950 -2.112 1.00 78.69 116 THR A C 1
ATOM 908 O O . THR A 1 116 ? -2.790 -2.094 -1.239 1.00 78.69 116 THR A O 1
ATOM 911 N N . GLY A 1 117 ? -2.993 -2.639 -3.385 1.00 80.75 117 GLY A N 1
ATOM 912 C CA . GLY A 1 117 ? -2.952 -1.275 -3.916 1.00 80.75 117 GLY A CA 1
ATOM 913 C C . GLY A 1 117 ? -1.531 -0.711 -4.049 1.00 80.75 117 GLY A C 1
ATOM 914 O O . GLY A 1 117 ? -1.381 0.470 -4.358 1.00 80.75 117 GLY A O 1
ATOM 915 N N . ALA A 1 118 ? -0.490 -1.515 -3.800 1.00 83.69 118 ALA A N 1
ATOM 916 C CA . ALA A 1 118 ? 0.893 -1.072 -3.901 1.00 83.69 118 ALA A CA 1
ATOM 917 C C . ALA A 1 118 ? 1.300 -0.836 -5.361 1.00 83.69 118 ALA A C 1
ATOM 919 O O . ALA A 1 118 ? 0.892 -1.561 -6.271 1.00 83.69 118 ALA A O 1
ATOM 920 N N . VAL A 1 119 ? 2.162 0.158 -5.568 1.00 87.94 119 VAL A N 1
ATOM 921 C CA . VAL A 1 119 ? 2.754 0.474 -6.870 1.00 87.94 119 VAL A CA 1
ATOM 922 C C . VAL A 1 119 ? 4.258 0.262 -6.779 1.00 87.94 119 VAL A C 1
ATOM 924 O O . VAL A 1 119 ? 4.914 0.826 -5.905 1.00 87.94 119 VAL A O 1
ATOM 927 N N . THR A 1 120 ? 4.811 -0.549 -7.679 1.00 86.56 120 THR A N 1
ATOM 928 C CA . THR A 1 120 ? 6.251 -0.842 -7.732 1.00 86.56 120 THR A CA 1
ATOM 929 C C . THR A 1 120 ? 6.853 -0.375 -9.051 1.00 86.56 120 THR A C 1
ATOM 931 O O . THR A 1 120 ? 6.297 -0.618 -10.124 1.00 86.56 120 THR A O 1
ATOM 934 N N . SER A 1 121 ? 7.991 0.317 -8.979 1.00 89.06 121 SER A N 1
ATOM 935 C CA . SER A 1 121 ? 8.724 0.782 -10.163 1.00 89.06 121 SER A CA 1
ATOM 936 C C . SER A 1 121 ? 9.328 -0.402 -10.920 1.00 89.06 121 SER A C 1
ATOM 938 O O . SER A 1 121 ? 9.849 -1.327 -10.296 1.00 89.06 121 SER A O 1
ATOM 940 N N . GLN A 1 122 ? 9.253 -0.371 -12.249 1.00 86.62 122 GLN A N 1
ATOM 941 C CA . GLN A 1 122 ? 9.866 -1.372 -13.121 1.00 86.62 122 GLN A CA 1
ATOM 942 C C . GLN A 1 122 ? 11.143 -0.797 -13.738 1.00 86.62 122 GLN A C 1
ATOM 944 O O . GLN A 1 122 ? 11.137 0.304 -14.290 1.00 86.62 122 GLN A O 1
ATOM 949 N N . VAL A 1 123 ? 12.245 -1.542 -13.641 1.00 83.69 123 VAL A N 1
ATOM 950 C CA . VAL A 1 123 ? 13.577 -1.068 -14.074 1.00 83.69 123 VAL A CA 1
ATOM 951 C C . VAL A 1 123 ? 14.229 -1.978 -15.107 1.00 83.69 123 VAL A C 1
ATOM 953 O O . VAL A 1 123 ? 15.227 -1.595 -15.721 1.00 83.69 123 VAL A O 1
ATOM 956 N N . LYS A 1 124 ? 13.700 -3.187 -15.323 1.00 84.44 124 LYS A N 1
ATOM 957 C CA . LYS A 1 124 ? 14.257 -4.101 -16.323 1.00 84.44 124 LYS A CA 1
ATOM 958 C C . LYS A 1 124 ? 13.701 -3.786 -17.703 1.00 84.44 124 LYS A C 1
ATOM 960 O O . LYS A 1 124 ? 12.523 -3.484 -17.847 1.00 84.44 124 LYS A O 1
ATOM 965 N N . ALA A 1 125 ? 14.536 -3.951 -18.729 1.00 84.62 125 ALA A N 1
ATOM 966 C CA . ALA A 1 125 ? 14.131 -3.748 -20.119 1.00 84.62 125 ALA A CA 1
ATOM 967 C C . ALA A 1 125 ? 12.882 -4.568 -20.483 1.00 84.62 125 ALA A C 1
ATOM 969 O O . ALA A 1 125 ? 11.941 -4.007 -21.023 1.00 84.62 125 ALA A O 1
ATOM 970 N N . ASP A 1 126 ? 12.824 -5.848 -20.107 1.00 83.06 126 ASP A N 1
ATOM 971 C CA . ASP A 1 126 ? 11.658 -6.703 -20.381 1.00 83.06 126 ASP A CA 1
ATOM 972 C C . ASP A 1 126 ? 10.376 -6.245 -19.667 1.00 83.06 126 ASP A C 1
ATOM 974 O O . ASP A 1 126 ? 9.284 -6.579 -20.109 1.00 83.06 126 ASP A O 1
ATOM 978 N N . GLU A 1 127 ? 10.483 -5.500 -18.564 1.00 81.75 127 GLU A N 1
ATOM 979 C CA . GLU A 1 127 ? 9.330 -4.962 -17.832 1.00 81.75 127 GLU A CA 1
ATOM 980 C C . GLU A 1 127 ? 8.832 -3.637 -18.441 1.00 81.75 127 GLU A C 1
ATOM 982 O O . GLU A 1 127 ? 7.673 -3.289 -18.250 1.00 81.75 127 GLU A O 1
ATOM 987 N N . LEU A 1 128 ? 9.672 -2.913 -19.196 1.00 84.31 128 LEU A N 1
ATOM 988 C CA . LEU A 1 128 ? 9.295 -1.672 -19.893 1.00 84.31 128 LEU A CA 1
ATOM 989 C C . LEU A 1 128 ? 8.465 -1.908 -21.161 1.00 84.31 128 LEU A C 1
ATOM 991 O O . LEU A 1 128 ? 7.821 -0.986 -21.652 1.00 84.31 128 LEU A O 1
ATOM 995 N N . ILE A 1 129 ? 8.557 -3.104 -21.741 1.00 83.06 129 ILE A N 1
ATOM 996 C CA . ILE A 1 129 ? 7.981 -3.437 -23.054 1.00 83.06 129 ILE A CA 1
ATOM 997 C C . ILE A 1 129 ? 6.689 -4.263 -22.884 1.00 83.06 129 ILE A C 1
ATOM 999 O O . ILE A 1 129 ? 6.195 -4.845 -23.848 1.00 83.06 129 ILE A O 1
ATOM 1003 N N . ARG A 1 130 ? 6.170 -4.355 -21.656 1.00 70.81 130 ARG A N 1
ATOM 1004 C CA . ARG A 1 130 ? 4.962 -5.109 -21.308 1.00 70.81 130 ARG A CA 1
ATOM 1005 C C . ARG A 1 130 ? 3.741 -4.222 -21.149 1.00 70.81 130 ARG A C 1
ATOM 1007 O O . ARG A 1 130 ? 3.908 -3.054 -20.740 1.00 70.81 130 ARG A O 1
#

pLDDT: mean 76.5, std 20.15, range [29.08, 95.44]